Protein AF-A0A3G8YMC3-F1 (afdb_monomer_lite)

pLDDT: mean 82.33, std 11.8, range [47.62, 96.19]

Organism: NCBI:txid2489213

Structure (mmCIF, N/CA/C/O backbone):
data_AF-A0A3G8YMC3-F1
#
_entry.id   AF-A0A3G8YMC3-F1
#
loop_
_atom_site.group_PDB
_atom_site.id
_atom_site.type_symbol
_atom_site.label_atom_id
_atom_site.label_alt_id
_atom_site.label_comp_id
_atom_site.label_asym_id
_atom_site.label_entity_id
_atom_site.label_seq_id
_atom_site.pdbx_PDB_ins_code
_atom_site.Cartn_x
_atom_site.Cartn_y
_atom_site.Cartn_z
_atom_site.occupancy
_atom_site.B_iso_or_equiv
_atom_site.auth_seq_id
_atom_site.auth_comp_id
_atom_site.auth_asym_id
_atom_site.auth_atom_id
_atom_site.pdbx_PDB_model_num
ATOM 1 N N . MET A 1 1 ? 7.187 -1.598 -30.018 1.00 52.28 1 MET A N 1
ATOM 2 C CA . MET A 1 1 ? 6.647 -1.235 -28.684 1.00 52.28 1 MET A CA 1
ATOM 3 C C . MET A 1 1 ? 7.321 0.053 -28.238 1.00 52.28 1 MET A C 1
ATOM 5 O O . MET A 1 1 ? 8.540 0.110 -28.296 1.00 52.28 1 MET A O 1
ATOM 9 N N . THR A 1 2 ? 6.574 1.090 -27.853 1.00 69.88 2 THR A N 1
ATOM 10 C CA . THR A 1 2 ? 7.167 2.321 -27.298 1.00 69.88 2 THR A CA 1
ATOM 11 C C . THR A 1 2 ? 7.775 2.037 -25.918 1.00 69.88 2 THR A C 1
ATOM 13 O O . THR A 1 2 ? 7.242 1.206 -25.178 1.00 69.88 2 THR A O 1
ATOM 16 N N . GLN A 1 3 ? 8.872 2.713 -25.544 1.00 67.00 3 GLN A N 1
ATOM 17 C CA . GLN A 1 3 ? 9.511 2.542 -24.223 1.00 67.00 3 GLN A CA 1
ATOM 18 C C . GLN A 1 3 ? 8.494 2.677 -23.075 1.00 67.00 3 GLN A C 1
ATOM 20 O O . GLN A 1 3 ? 8.489 1.882 -22.139 1.00 67.00 3 GLN A O 1
ATOM 25 N N . THR A 1 4 ? 7.558 3.619 -23.185 1.00 68.12 4 THR A N 1
ATOM 26 C CA . THR A 1 4 ? 6.467 3.839 -22.225 1.00 68.12 4 THR A CA 1
ATOM 27 C C . THR A 1 4 ? 5.532 2.638 -22.058 1.00 68.12 4 THR A C 1
ATOM 29 O O . THR A 1 4 ? 5.105 2.358 -20.937 1.00 68.12 4 THR A O 1
ATOM 32 N N . ALA A 1 5 ? 5.224 1.900 -23.129 1.00 69.25 5 ALA A N 1
ATOM 33 C CA . ALA A 1 5 ? 4.399 0.693 -23.050 1.00 69.25 5 ALA A CA 1
ATOM 34 C C . ALA A 1 5 ? 5.144 -0.465 -22.364 1.00 69.25 5 ALA A C 1
ATOM 36 O O . ALA A 1 5 ? 4.556 -1.178 -21.550 1.00 69.25 5 ALA A O 1
ATOM 37 N N . TYR A 1 6 ? 6.447 -0.602 -22.635 1.00 72.94 6 TYR A N 1
ATOM 38 C CA . TYR A 1 6 ? 7.309 -1.585 -21.975 1.00 72.94 6 TYR A CA 1
ATOM 39 C C . TYR A 1 6 ? 7.414 -1.319 -20.466 1.00 72.94 6 TYR A C 1
ATOM 41 O O . TYR A 1 6 ? 7.145 -2.209 -19.661 1.00 72.94 6 TYR A O 1
ATOM 49 N N . PHE A 1 7 ? 7.691 -0.073 -20.062 1.00 70.06 7 PHE A N 1
ATOM 50 C CA . PHE A 1 7 ? 7.764 0.302 -18.646 1.00 70.06 7 PHE A CA 1
ATOM 51 C C . PHE A 1 7 ? 6.448 0.059 -17.898 1.00 70.06 7 PHE A C 1
ATOM 53 O O . PHE A 1 7 ? 6.466 -0.478 -16.790 1.00 70.06 7 PHE A O 1
ATOM 60 N N . ARG A 1 8 ? 5.299 0.394 -18.503 1.00 72.25 8 ARG A N 1
ATOM 61 C CA . ARG A 1 8 ? 3.982 0.112 -17.907 1.00 72.25 8 ARG A CA 1
ATOM 62 C C . ARG A 1 8 ? 3.766 -1.383 -17.685 1.00 72.25 8 ARG A C 1
ATOM 64 O O . ARG A 1 8 ? 3.365 -1.768 -16.589 1.00 72.25 8 ARG A O 1
ATOM 71 N N . ALA A 1 9 ? 4.058 -2.214 -18.687 1.00 78.06 9 ALA A N 1
ATOM 72 C CA . ALA A 1 9 ? 3.897 -3.664 -18.591 1.00 78.06 9 ALA A CA 1
ATOM 73 C C . ALA A 1 9 ? 4.772 -4.259 -17.477 1.00 78.06 9 ALA A C 1
ATOM 75 O O . ALA A 1 9 ? 4.279 -5.022 -16.645 1.00 78.06 9 ALA A O 1
ATOM 76 N N . VAL A 1 10 ? 6.035 -3.833 -17.402 1.00 73.31 10 VAL A N 1
ATOM 77 C CA . VAL A 1 10 ? 6.993 -4.266 -16.377 1.00 73.31 10 VAL A CA 1
ATOM 78 C C . VAL A 1 10 ? 6.524 -3.884 -14.971 1.00 73.31 10 VAL A C 1
ATOM 80 O O . VAL A 1 10 ? 6.492 -4.739 -14.082 1.00 73.31 10 VAL A O 1
ATOM 83 N N . ILE A 1 11 ? 6.106 -2.631 -14.762 1.00 76.50 11 ILE A N 1
ATOM 84 C CA . ILE A 1 11 ? 5.604 -2.152 -13.464 1.00 76.50 11 ILE A CA 1
ATOM 85 C C . ILE A 1 11 ? 4.372 -2.957 -13.035 1.00 76.50 11 ILE A C 1
ATOM 87 O O . ILE A 1 11 ? 4.326 -3.442 -11.905 1.00 76.50 11 ILE A O 1
ATOM 91 N N . LEU A 1 12 ? 3.417 -3.183 -13.942 1.00 77.88 12 LEU A N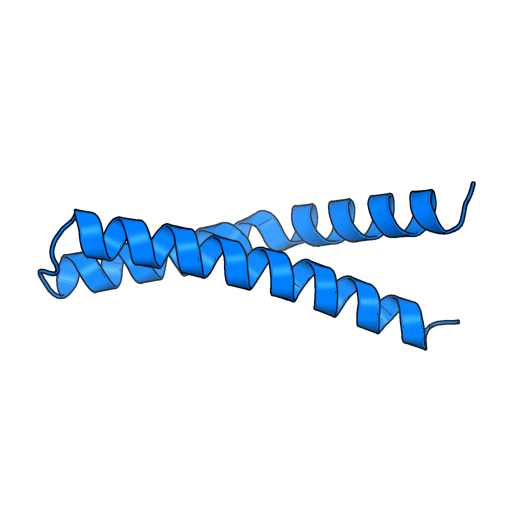 1
ATOM 92 C CA . LEU A 1 12 ? 2.227 -3.999 -13.679 1.00 77.88 12 LEU A CA 1
ATOM 93 C C . LEU A 1 12 ? 2.582 -5.439 -13.294 1.00 77.88 12 LEU A C 1
ATOM 95 O O . LEU A 1 12 ? 2.042 -5.963 -12.319 1.00 77.88 12 LEU A O 1
ATOM 99 N N . THR A 1 13 ? 3.524 -6.075 -13.994 1.00 78.25 13 THR A N 1
ATOM 100 C CA . THR A 1 13 ? 3.978 -7.427 -13.631 1.00 78.25 13 THR A CA 1
ATOM 101 C C . THR A 1 13 ? 4.701 -7.472 -12.287 1.00 78.25 13 THR A C 1
ATOM 103 O O . THR A 1 13 ? 4.485 -8.406 -11.513 1.00 78.25 13 THR A O 1
ATOM 106 N N . SER A 1 14 ? 5.516 -6.465 -11.967 1.00 72.69 14 SER A N 1
ATOM 107 C CA . SER A 1 14 ? 6.190 -6.350 -10.670 1.00 72.69 14 SER A CA 1
ATOM 108 C C . SER A 1 14 ? 5.192 -6.160 -9.526 1.00 72.69 14 SER A C 1
ATOM 110 O O . SER A 1 14 ? 5.318 -6.814 -8.491 1.00 72.69 14 SER A O 1
ATOM 112 N N . ILE A 1 15 ? 4.173 -5.319 -9.726 1.00 75.06 15 ILE A N 1
ATOM 113 C CA . ILE A 1 15 ? 3.082 -5.100 -8.767 1.00 75.06 15 ILE A CA 1
ATOM 114 C C . ILE A 1 15 ? 2.285 -6.392 -8.570 1.00 75.06 15 ILE A C 1
ATOM 116 O O . ILE A 1 15 ? 2.062 -6.799 -7.432 1.00 75.06 15 ILE A O 1
ATOM 120 N N . LYS A 1 16 ? 1.933 -7.099 -9.652 1.00 77.75 16 LYS A N 1
ATOM 121 C CA . LYS A 1 16 ? 1.208 -8.377 -9.584 1.00 77.75 16 LYS A CA 1
ATOM 122 C C . LYS A 1 16 ? 1.991 -9.456 -8.826 1.00 77.75 16 LYS A C 1
ATOM 124 O O . LYS A 1 16 ? 1.403 -10.198 -8.049 1.00 77.75 16 LYS A O 1
ATOM 129 N N . LYS A 1 17 ? 3.319 -9.521 -8.987 1.00 77.31 17 LYS A N 1
ATOM 130 C CA . LYS A 1 17 ? 4.175 -10.462 -8.234 1.00 77.31 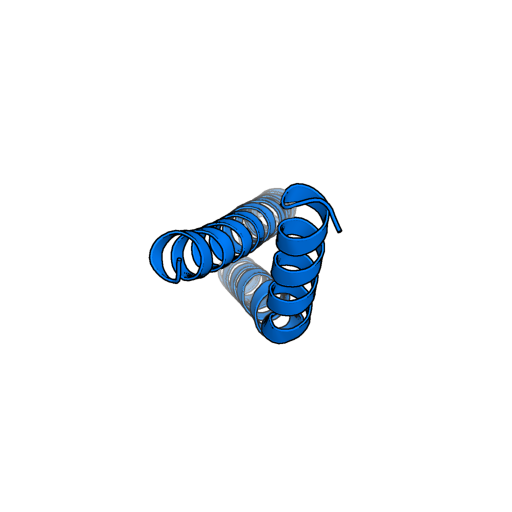17 LYS A CA 1
ATOM 131 C C . LYS A 1 17 ? 4.257 -10.143 -6.739 1.00 77.31 17 LYS A C 1
ATOM 133 O O . LYS A 1 17 ? 4.477 -11.044 -5.941 1.00 77.31 17 LYS A O 1
ATOM 138 N N . ARG A 1 18 ? 4.100 -8.873 -6.356 1.00 79.19 18 ARG A N 1
ATOM 139 C CA . ARG A 1 18 ? 4.217 -8.404 -4.964 1.00 79.19 18 ARG A CA 1
ATOM 140 C C . ARG A 1 18 ? 2.867 -8.096 -4.318 1.00 79.19 18 ARG A C 1
ATOM 142 O O . ARG A 1 18 ? 2.836 -7.551 -3.221 1.00 79.19 18 ARG A O 1
ATOM 149 N N . TRP A 1 19 ? 1.763 -8.469 -4.963 1.00 77.94 19 TRP A N 1
ATOM 150 C CA . TRP A 1 19 ? 0.406 -8.113 -4.540 1.00 77.94 19 TRP A CA 1
ATOM 151 C C . TRP A 1 19 ? 0.063 -8.625 -3.137 1.00 77.94 19 TRP A C 1
ATOM 153 O O . TRP A 1 19 ? -0.499 -7.892 -2.330 1.00 77.94 19 TRP A O 1
ATOM 163 N N . SER A 1 20 ? 0.505 -9.843 -2.807 1.00 77.88 20 SER A N 1
ATOM 164 C CA . SER A 1 20 ? 0.335 -10.411 -1.463 1.00 77.88 20 SER A CA 1
ATOM 165 C C . SER A 1 20 ? 1.030 -9.581 -0.379 1.00 77.88 20 SER A C 1
ATOM 167 O O . SER A 1 20 ? 0.494 -9.436 0.712 1.00 77.88 20 SER A O 1
ATOM 169 N N . TRP A 1 21 ? 2.204 -9.014 -0.673 1.00 79.06 21 TRP A N 1
ATOM 170 C CA . TRP A 1 21 ? 2.932 -8.144 0.257 1.00 79.06 21 TRP A CA 1
ATOM 171 C C . TRP A 1 21 ? 2.328 -6.739 0.327 1.00 79.06 21 TRP A C 1
ATOM 173 O O . TRP A 1 21 ? 2.257 -6.154 1.404 1.00 79.06 21 TRP A O 1
ATOM 183 N N . LEU A 1 22 ? 1.862 -6.218 -0.813 1.00 84.81 22 LEU A N 1
ATOM 184 C CA . LEU A 1 22 ? 1.222 -4.905 -0.911 1.00 84.81 22 LEU A CA 1
ATOM 185 C C . LEU A 1 22 ? -0.077 -4.820 -0.107 1.00 84.81 22 LEU A C 1
ATOM 187 O O . LEU A 1 22 ? -0.391 -3.745 0.385 1.00 84.81 22 LEU A O 1
ATOM 191 N N . LEU A 1 23 ? -0.805 -5.930 0.042 1.00 83.88 23 LEU A N 1
ATOM 192 C CA . LEU A 1 23 ? -2.001 -6.001 0.886 1.00 83.88 23 LEU A CA 1
ATOM 193 C C . LEU A 1 23 ? -1.712 -6.505 2.298 1.00 83.88 23 LEU A C 1
ATOM 195 O O . LEU A 1 23 ? -2.309 -6.012 3.249 1.00 83.88 23 LEU A O 1
ATOM 199 N N . GLY A 1 24 ? -0.786 -7.454 2.450 1.00 88.75 24 GLY A N 1
ATOM 200 C CA . GLY A 1 24 ? -0.472 -8.041 3.751 1.00 88.75 24 GLY A CA 1
ATOM 201 C C . GLY A 1 24 ? 0.028 -7.011 4.764 1.00 88.75 24 GLY A C 1
ATOM 202 O O . GLY A 1 24 ? -0.430 -7.008 5.901 1.00 88.75 24 GLY A O 1
ATOM 203 N N . LEU A 1 25 ? 0.916 -6.098 4.352 1.00 89.31 25 LEU A N 1
ATOM 204 C CA . LEU A 1 25 ? 1.472 -5.073 5.244 1.00 89.31 25 LEU A CA 1
ATOM 205 C C . LEU A 1 25 ? 0.419 -4.064 5.745 1.00 89.31 25 LEU A C 1
ATOM 207 O O . LEU A 1 25 ? 0.332 -3.880 6.958 1.00 89.31 25 LEU A O 1
ATOM 211 N N . PRO A 1 26 ? -0.407 -3.443 4.880 1.00 90.50 26 PRO A N 1
ATOM 212 C CA . PRO A 1 26 ? -1.487 -2.565 5.329 1.00 90.50 26 PRO A CA 1
ATOM 213 C C . PRO A 1 26 ? -2.502 -3.274 6.221 1.00 90.50 26 PRO A C 1
ATOM 215 O O . PRO A 1 26 ? -2.943 -2.703 7.210 1.00 90.50 26 PRO A O 1
ATOM 218 N N . VAL A 1 27 ? -2.846 -4.528 5.911 1.00 92.25 27 VAL A N 1
ATOM 219 C CA . VAL A 1 27 ? -3.778 -5.311 6.734 1.00 92.25 27 VAL A CA 1
ATOM 220 C C . VAL A 1 27 ? -3.183 -5.605 8.111 1.00 92.25 27 VAL A C 1
ATOM 222 O O . VAL A 1 27 ? -3.874 -5.446 9.113 1.00 92.25 27 VAL A O 1
ATOM 225 N N . LEU A 1 28 ? -1.901 -5.971 8.194 1.00 93.38 28 LEU A N 1
ATOM 226 C CA . LEU A 1 28 ? -1.218 -6.145 9.480 1.00 93.38 28 LEU A CA 1
ATOM 227 C C . LEU A 1 28 ? -1.183 -4.842 10.283 1.00 93.38 28 LEU A C 1
ATOM 229 O O . LEU A 1 28 ? -1.438 -4.860 11.484 1.00 93.38 28 LEU A O 1
ATOM 233 N N . LEU A 1 29 ? -0.922 -3.714 9.618 1.00 93.12 29 LEU A N 1
ATOM 234 C CA . LEU A 1 29 ? -0.939 -2.393 10.241 1.00 93.12 29 LEU A CA 1
ATOM 235 C C . LEU A 1 29 ? -2.338 -2.050 10.769 1.00 93.12 29 LEU A C 1
ATOM 237 O O . LEU A 1 29 ? -2.463 -1.607 11.906 1.00 93.12 29 LEU A O 1
ATOM 241 N N . PHE A 1 30 ? -3.390 -2.332 9.998 1.00 92.62 30 PHE A N 1
ATOM 242 C CA . PHE A 1 30 ? -4.773 -2.174 10.445 1.00 92.62 30 PHE A CA 1
ATOM 243 C C . PHE A 1 30 ? -5.070 -3.016 11.689 1.00 92.62 30 PHE A C 1
ATOM 245 O O . PHE A 1 30 ? -5.595 -2.493 12.668 1.00 92.62 30 PHE A O 1
ATOM 252 N N . ILE A 1 31 ? -4.696 -4.300 11.681 1.00 94.06 31 ILE A N 1
ATOM 253 C CA . ILE A 1 31 ? -4.894 -5.207 12.821 1.00 94.06 31 ILE A CA 1
ATOM 254 C C . ILE A 1 31 ? -4.158 -4.682 14.058 1.00 94.06 31 ILE A C 1
ATOM 256 O O . ILE A 1 31 ? -4.740 -4.648 15.137 1.00 94.06 31 ILE A O 1
ATOM 260 N N . MET A 1 32 ? -2.914 -4.217 13.915 1.00 95.50 32 MET A N 1
ATOM 261 C CA . MET A 1 32 ? -2.162 -3.624 15.025 1.00 95.50 32 MET A CA 1
ATOM 262 C C . MET A 1 32 ? -2.840 -2.374 15.591 1.00 95.50 32 MET A C 1
ATOM 264 O O . MET A 1 32 ? -2.888 -2.209 16.806 1.00 95.50 32 MET A O 1
ATOM 268 N N . LEU A 1 33 ? -3.400 -1.515 14.736 1.00 94.56 33 LEU A N 1
ATOM 269 C CA . LEU A 1 33 ? -4.132 -0.329 15.185 1.00 94.56 33 LEU A CA 1
ATOM 270 C C . LEU A 1 33 ? -5.448 -0.692 15.885 1.00 94.56 33 LEU A C 1
ATOM 272 O O . LEU A 1 33 ? -5.794 -0.053 16.875 1.00 94.56 33 LEU A O 1
ATOM 276 N N . MET A 1 34 ? -6.141 -1.740 15.424 1.00 93.94 34 MET A N 1
ATOM 277 C CA . MET A 1 34 ? -7.317 -2.282 16.114 1.00 93.94 34 MET A CA 1
ATOM 278 C C . MET A 1 34 ? -6.952 -2.846 17.494 1.00 93.94 34 MET A C 1
ATOM 280 O O . MET A 1 34 ? -7.668 -2.594 18.456 1.00 93.94 34 MET A O 1
ATOM 284 N N . ILE A 1 35 ? -5.825 -3.561 17.609 1.00 96.19 35 ILE A N 1
ATOM 285 C CA . ILE A 1 35 ? -5.308 -4.071 18.894 1.00 96.19 35 ILE A CA 1
ATOM 286 C C . ILE A 1 35 ? -4.940 -2.916 19.835 1.00 96.19 35 ILE A C 1
ATOM 288 O O . ILE A 1 35 ? -5.156 -3.015 21.036 1.00 96.19 35 ILE A O 1
ATOM 292 N N . ALA A 1 36 ? -4.419 -1.812 19.299 1.00 96.06 36 ALA A N 1
ATOM 293 C CA . ALA A 1 36 ? -4.104 -0.599 20.054 1.00 96.06 36 ALA A CA 1
ATOM 294 C C . ALA A 1 36 ? -5.333 0.287 20.351 1.00 96.06 36 ALA A C 1
ATOM 296 O O . ALA A 1 36 ? -5.161 1.456 20.703 1.00 96.06 36 ALA A O 1
ATOM 297 N N . GLU A 1 37 ? -6.547 -0.244 20.153 1.00 94.75 37 GLU A N 1
ATOM 298 C CA . GLU A 1 37 ? -7.835 0.419 20.401 1.00 94.75 37 GLU A CA 1
ATOM 299 C C . GLU A 1 37 ? -7.966 1.793 19.720 1.00 94.75 37 GLU A C 1
ATOM 301 O O . GLU A 1 37 ? -8.656 2.700 20.190 1.00 94.75 37 GLU A O 1
ATOM 306 N N . GLN A 1 38 ? -7.298 1.968 18.578 1.00 94.38 38 GLN A N 1
ATOM 307 C CA . GLN A 1 38 ? -7.368 3.210 17.823 1.00 94.38 38 GLN A CA 1
ATOM 308 C C . GLN A 1 38 ? -8.736 3.374 17.169 1.00 94.38 38 GLN A C 1
ATOM 310 O O . GLN A 1 38 ? -9.400 2.415 16.772 1.00 94.38 38 GLN A O 1
ATOM 315 N N . GLN A 1 39 ? -9.140 4.630 16.985 1.00 95.38 39 GLN A N 1
ATOM 316 C CA . GLN A 1 39 ? -10.407 4.940 16.335 1.00 95.38 39 GLN A CA 1
ATOM 317 C C . GLN A 1 39 ? -10.454 4.342 14.920 1.00 95.38 39 GLN A C 1
ATOM 319 O O . GLN A 1 39 ? -9.484 4.400 14.155 1.00 95.38 39 GLN A O 1
ATOM 324 N N . LEU A 1 40 ? -11.605 3.766 14.561 1.00 91.50 40 LEU A N 1
ATOM 325 C CA . LEU A 1 40 ? -11.769 3.011 13.315 1.00 91.50 40 LEU A CA 1
ATOM 326 C C . LEU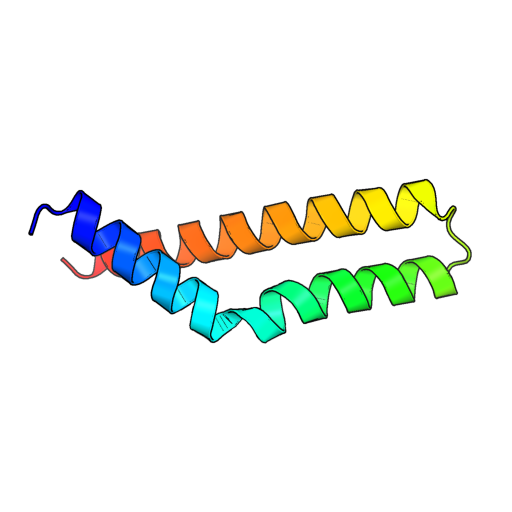 A 1 40 ? -11.467 3.857 12.070 1.00 91.50 40 LEU A C 1
ATOM 328 O O . LEU A 1 40 ? -10.792 3.389 11.154 1.00 91.50 40 LEU A O 1
ATOM 332 N N . TRP A 1 41 ? -11.901 5.120 12.060 1.00 94.00 41 TRP A N 1
ATOM 333 C CA . TRP A 1 41 ? -11.647 6.042 10.950 1.00 94.00 41 TRP A CA 1
ATOM 334 C C . TRP A 1 41 ? -10.156 6.375 10.799 1.00 94.00 41 TRP A C 1
ATOM 336 O O . TRP A 1 41 ? -9.653 6.408 9.677 1.00 94.00 41 TRP A O 1
ATOM 346 N N . PHE A 1 42 ? -9.434 6.548 11.911 1.00 92.75 42 PHE A N 1
ATOM 347 C CA . PHE A 1 42 ? -7.993 6.802 11.906 1.00 92.75 42 PHE A CA 1
ATOM 348 C C . PHE A 1 42 ? -7.222 5.592 11.372 1.00 92.75 42 PHE A C 1
ATOM 350 O O . PHE A 1 42 ? -6.360 5.715 10.501 1.00 92.75 42 PHE A O 1
ATOM 357 N N . SER A 1 43 ? -7.602 4.402 11.830 1.00 93.38 43 SER A N 1
ATOM 358 C CA . SER A 1 43 ? -6.980 3.149 11.412 1.00 93.38 43 SER A CA 1
ATOM 359 C C . SER A 1 43 ? -7.221 2.844 9.937 1.00 93.38 43 SER A C 1
ATOM 361 O O . SER A 1 43 ? -6.294 2.468 9.216 1.00 93.38 43 SER A O 1
ATOM 363 N N . ALA A 1 44 ? -8.445 3.065 9.453 1.00 91.69 44 ALA A N 1
ATOM 364 C CA . ALA A 1 44 ? -8.776 2.931 8.040 1.00 91.69 44 ALA A CA 1
ATOM 365 C C . ALA A 1 44 ? -7.992 3.937 7.179 1.00 91.69 44 ALA A C 1
ATOM 367 O O . ALA A 1 44 ? -7.405 3.546 6.169 1.00 91.69 44 ALA A O 1
ATOM 368 N N . ALA A 1 45 ? -7.907 5.203 7.602 1.00 94.25 45 ALA A N 1
ATOM 369 C CA . ALA A 1 45 ? -7.142 6.229 6.895 1.00 94.25 45 ALA A CA 1
ATOM 370 C C . ALA A 1 45 ? -5.653 5.859 6.783 1.00 94.25 45 ALA A C 1
ATOM 372 O O . ALA A 1 45 ? -5.095 5.878 5.685 1.00 94.25 45 ALA A O 1
ATOM 373 N N . LEU A 1 46 ? -5.020 5.435 7.882 1.00 92.94 46 LEU A N 1
ATOM 374 C CA . LEU A 1 46 ? -3.624 4.979 7.882 1.00 92.94 46 LEU A CA 1
ATOM 375 C C . LEU A 1 46 ? -3.401 3.752 6.991 1.00 92.94 46 LEU A C 1
ATOM 377 O O . LEU A 1 46 ? -2.384 3.650 6.302 1.00 92.94 46 LEU A O 1
ATOM 381 N N . THR A 1 47 ? -4.363 2.836 6.954 1.00 92.56 47 THR A N 1
ATOM 382 C CA . THR A 1 47 ? -4.297 1.643 6.100 1.00 92.56 47 THR A CA 1
ATOM 383 C C . THR A 1 47 ? -4.331 2.018 4.620 1.00 92.56 47 THR A C 1
ATOM 385 O O . THR A 1 47 ? -3.515 1.534 3.839 1.00 92.56 47 THR A O 1
ATOM 388 N N . VAL A 1 48 ? -5.202 2.951 4.230 1.00 93.06 48 VAL A N 1
ATOM 389 C CA . VAL A 1 48 ? -5.263 3.460 2.851 1.00 93.06 48 VAL A CA 1
ATOM 390 C C . VAL A 1 48 ? -3.981 4.209 2.479 1.00 93.06 48 VAL A C 1
ATOM 392 O O . VAL A 1 48 ? -3.413 3.967 1.413 1.00 93.06 48 VAL A O 1
ATOM 395 N N . VAL A 1 49 ? -3.482 5.075 3.365 1.00 93.94 49 VAL A N 1
ATOM 396 C CA . VAL A 1 49 ? -2.234 5.822 3.143 1.00 93.94 49 VAL A CA 1
ATOM 397 C C . VAL A 1 49 ? -1.046 4.870 2.990 1.00 93.94 49 VAL A C 1
ATOM 399 O O . VAL A 1 49 ? -0.262 5.012 2.052 1.00 93.94 49 VAL A O 1
ATOM 402 N N . SER A 1 50 ? -0.927 3.862 3.856 1.00 91.50 50 SER A N 1
ATOM 403 C CA . SER A 1 50 ? 0.159 2.877 3.779 1.00 91.50 50 SER A CA 1
ATOM 404 C C . SER A 1 50 ? 0.114 2.060 2.485 1.00 91.50 50 SER A C 1
ATOM 406 O O . SER A 1 50 ? 1.153 1.865 1.854 1.00 91.50 50 SER A O 1
ATOM 408 N N . LEU A 1 51 ? -1.073 1.660 2.021 1.00 90.69 51 LEU A N 1
ATOM 409 C CA . LEU A 1 51 ? -1.248 0.993 0.730 1.00 90.69 51 LEU A CA 1
ATOM 410 C C . LEU A 1 51 ? -0.774 1.884 -0.433 1.00 90.69 51 LEU A C 1
ATOM 412 O O . LEU A 1 51 ? -0.069 1.417 -1.333 1.00 90.69 51 LEU A O 1
ATOM 416 N N . PHE A 1 52 ? -1.112 3.174 -0.406 1.00 90.00 52 PHE A N 1
ATOM 417 C CA . PHE A 1 52 ? -0.704 4.132 -1.437 1.00 90.00 52 PHE A CA 1
ATOM 418 C C . PHE A 1 52 ? 0.820 4.338 -1.463 1.00 90.00 52 PHE A C 1
ATOM 420 O O . PHE A 1 52 ? 1.447 4.328 -2.523 1.00 90.00 52 PHE A O 1
ATOM 427 N N . LEU A 1 53 ? 1.446 4.442 -0.289 1.00 90.31 53 LEU A N 1
ATOM 428 C CA . LEU A 1 53 ? 2.900 4.559 -0.166 1.00 90.31 53 LEU A CA 1
ATOM 429 C C . LEU A 1 53 ? 3.620 3.295 -0.646 1.00 90.31 53 LEU A C 1
ATOM 431 O O . LEU A 1 53 ? 4.592 3.388 -1.394 1.00 90.31 53 LEU A O 1
ATOM 435 N N . LEU A 1 54 ? 3.135 2.109 -0.269 1.00 89.38 54 LEU A N 1
ATOM 436 C CA . LEU A 1 54 ? 3.740 0.834 -0.660 1.00 89.38 54 LEU A CA 1
ATOM 437 C C . LEU A 1 54 ? 3.623 0.571 -2.163 1.00 89.38 54 LEU A C 1
ATOM 439 O O . LEU A 1 54 ? 4.580 0.105 -2.786 1.00 89.38 54 LEU A O 1
ATOM 443 N N . THR A 1 55 ? 2.478 0.895 -2.764 1.00 86.19 55 THR A N 1
ATOM 444 C CA . THR A 1 55 ? 2.287 0.786 -4.218 1.00 86.19 55 THR A CA 1
ATOM 445 C C . THR A 1 55 ? 3.178 1.771 -4.976 1.00 86.19 55 THR A C 1
ATOM 447 O O . THR A 1 55 ? 3.851 1.365 -5.928 1.00 86.19 55 THR A O 1
ATOM 450 N N . GLY A 1 56 ? 3.276 3.023 -4.514 1.00 86.38 56 GLY A N 1
ATOM 451 C CA . GLY A 1 56 ? 4.201 4.021 -5.058 1.00 86.38 56 GLY A CA 1
ATOM 452 C C . GLY A 1 56 ? 5.667 3.591 -4.947 1.00 86.38 56 GLY A C 1
ATOM 453 O O . GLY A 1 56 ? 6.409 3.642 -5.931 1.00 86.38 56 GLY A O 1
ATOM 454 N N . TYR A 1 57 ? 6.075 3.076 -3.786 1.00 86.31 57 TYR A N 1
ATOM 455 C CA . TYR A 1 57 ? 7.424 2.560 -3.562 1.00 86.31 57 TYR A CA 1
ATOM 456 C C . TYR A 1 57 ? 7.737 1.353 -4.454 1.00 86.31 57 TYR A C 1
ATOM 458 O O . TYR A 1 57 ? 8.813 1.286 -5.046 1.00 86.31 57 TYR A O 1
ATOM 466 N N . ALA A 1 58 ? 6.801 0.413 -4.618 1.00 84.44 58 ALA A N 1
ATOM 467 C CA . ALA A 1 58 ? 6.980 -0.737 -5.502 1.00 84.44 58 ALA A CA 1
ATOM 468 C C . ALA A 1 58 ? 7.130 -0.321 -6.974 1.00 84.44 58 ALA A C 1
ATOM 470 O O . AL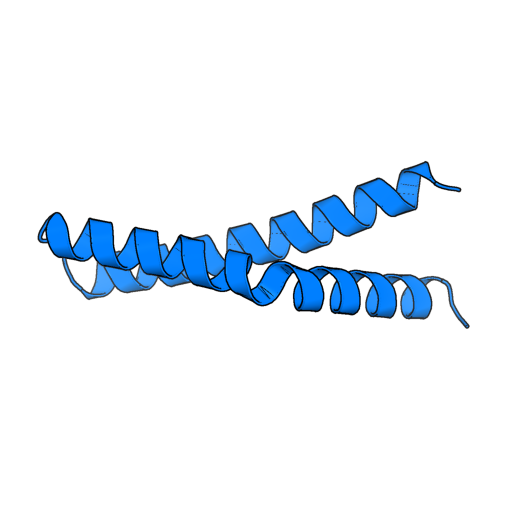A A 1 58 ? 7.984 -0.865 -7.682 1.00 84.44 58 ALA A O 1
ATOM 471 N N . ALA A 1 59 ? 6.345 0.661 -7.426 1.00 82.00 59 ALA A N 1
ATOM 472 C CA . ALA A 1 59 ? 6.464 1.225 -8.765 1.00 82.00 59 ALA A CA 1
ATOM 473 C C . ALA A 1 59 ? 7.818 1.926 -8.962 1.00 82.00 59 ALA A C 1
ATOM 475 O O . ALA A 1 59 ? 8.512 1.655 -9.945 1.00 82.00 59 ALA A O 1
ATOM 476 N N . TRP A 1 60 ? 8.241 2.753 -8.001 1.00 83.38 60 TRP A N 1
ATOM 477 C CA . TRP A 1 60 ? 9.533 3.441 -8.033 1.00 83.38 60 TRP A CA 1
ATOM 478 C C . TRP A 1 60 ? 10.717 2.468 -8.000 1.00 83.38 60 TRP A C 1
ATOM 480 O O . TRP A 1 60 ? 11.620 2.573 -8.826 1.00 83.38 60 TRP A O 1
ATOM 490 N N . ALA A 1 61 ? 10.696 1.465 -7.121 1.00 81.50 61 ALA A N 1
ATOM 491 C CA . ALA A 1 61 ? 11.733 0.438 -7.045 1.00 81.50 61 ALA A CA 1
ATOM 492 C C . ALA A 1 61 ? 11.825 -0.384 -8.343 1.00 81.50 61 ALA A C 1
ATOM 494 O O . ALA A 1 61 ? 12.922 -0.735 -8.785 1.00 81.50 61 ALA A O 1
ATOM 495 N N . SER A 1 62 ? 10.684 -0.675 -8.979 1.00 76.75 62 SER A N 1
ATOM 496 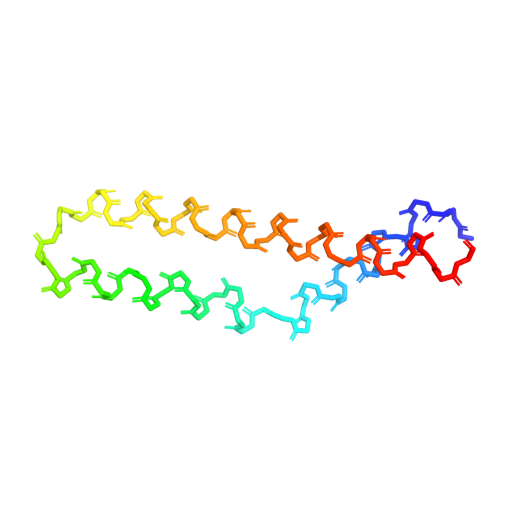C CA . SER A 1 62 ? 10.651 -1.326 -10.292 1.00 76.75 62 SER A CA 1
ATOM 497 C C . SER A 1 62 ? 11.250 -0.429 -11.376 1.00 76.75 62 SER A C 1
ATOM 499 O O . SER A 1 62 ? 12.014 -0.923 -12.204 1.00 76.75 62 SER A O 1
ATOM 501 N N . TYR A 1 63 ? 10.944 0.872 -11.361 1.00 76.81 63 TYR A N 1
ATOM 502 C CA . TYR A 1 63 ? 11.508 1.849 -12.292 1.00 76.81 63 TYR A CA 1
ATOM 503 C C . TYR A 1 63 ? 13.026 1.988 -12.128 1.00 76.81 63 TYR A C 1
ATOM 505 O O . TYR A 1 63 ? 13.748 1.856 -13.110 1.00 76.81 63 TYR A O 1
ATOM 513 N N . GLN A 1 64 ? 13.524 2.158 -10.899 1.00 75.12 64 GLN A N 1
ATOM 514 C CA . GLN A 1 64 ? 14.958 2.284 -10.620 1.00 75.12 64 GLN A CA 1
ATOM 515 C C . GLN A 1 64 ? 15.747 1.062 -11.105 1.00 75.12 64 GLN A C 1
ATOM 517 O O . GLN A 1 64 ? 16.734 1.222 -11.814 1.00 75.12 64 GLN A O 1
ATOM 522 N N . ARG A 1 65 ? 15.280 -0.166 -10.828 1.00 72.00 65 ARG A N 1
ATOM 523 C CA . ARG A 1 65 ? 15.947 -1.384 -11.333 1.00 72.00 65 ARG A CA 1
ATOM 524 C C . AR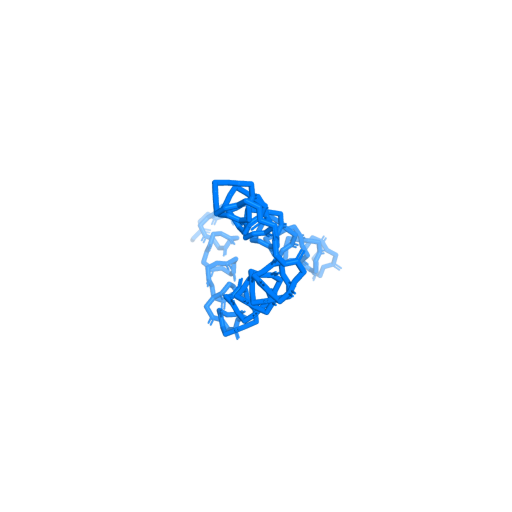G A 1 65 ? 16.088 -1.412 -12.853 1.00 72.00 65 ARG A C 1
ATOM 526 O O . ARG A 1 65 ? 17.081 -1.921 -13.348 1.00 72.00 65 ARG A O 1
ATOM 533 N N . HIS A 1 66 ? 15.102 -0.892 -13.579 1.00 67.25 66 HIS A N 1
ATOM 534 C CA . HIS A 1 66 ? 15.113 -0.909 -15.043 1.00 67.25 66 HIS A CA 1
ATOM 535 C C . HIS A 1 66 ? 15.825 0.306 -15.643 1.00 67.25 66 HIS A C 1
ATOM 537 O O . HIS A 1 66 ? 16.333 0.204 -16.753 1.00 67.25 66 HIS A O 1
ATOM 543 N N . LYS A 1 67 ? 15.909 1.422 -14.908 1.00 62.62 67 LYS A N 1
ATOM 544 C CA . LYS A 1 67 ? 16.668 2.615 -15.296 1.00 62.62 67 LYS A CA 1
ATOM 545 C C . LYS A 1 67 ? 18.185 2.382 -15.271 1.00 62.62 67 LYS A C 1
ATOM 547 O O . LYS A 1 67 ? 18.884 3.017 -16.040 1.00 62.62 67 LYS A O 1
ATOM 552 N N . TYR A 1 68 ? 18.679 1.489 -14.410 1.00 56.12 68 TYR A N 1
ATOM 553 C CA . TYR A 1 68 ? 20.111 1.154 -14.313 1.00 56.12 68 TYR A CA 1
ATOM 554 C C . TYR A 1 68 ? 20.517 -0.116 -15.075 1.00 56.12 68 TYR A C 1
ATOM 556 O O . TYR A 1 68 ? 21.675 -0.513 -15.016 1.00 56.12 68 TYR A O 1
ATOM 564 N N . SER A 1 69 ? 19.576 -0.779 -15.753 1.00 50.53 69 SER A N 1
ATOM 565 C CA . SER A 1 69 ? 19.850 -2.012 -16.502 1.00 50.53 69 SER A CA 1
ATOM 566 C C . SER A 1 69 ? 20.093 -1.777 -17.999 1.00 50.53 69 SER A C 1
ATOM 568 O O . SER A 1 69 ? 20.298 -2.755 -18.716 1.00 50.53 69 SER A O 1
ATOM 570 N N . TYR A 1 70 ? 20.048 -0.520 -18.456 1.00 47.62 70 TYR A N 1
ATOM 571 C CA . TYR A 1 70 ? 20.279 -0.095 -19.838 1.00 47.62 70 TYR A CA 1
ATOM 572 C C . TYR A 1 70 ? 21.068 1.208 -19.871 1.00 47.62 70 TYR A C 1
ATOM 574 O O . TYR A 1 70 ? 20.672 2.134 -19.128 1.00 47.62 70 TYR A O 1
#

Sequence (70 aa):
MTQTAYFRAVILTSIKKRWSWLLGLPVLLFIMLMIAEQQLWFSAALTVVSLFLLTGYAAWASYQRHKYSY

Foldseek 3Di:
DDPVVVLVVQLVVLCVVCVCVLQVVLVVQLVVCVVVVHDNVVSVVSSVVSSVVSSVVSSVVSVVVVVVVD

Secondary structure (DSSP, 8-state):
--HHHHHHHHHHHHHHHTHHHHHHHHHHHHHHHHHTT--HHHHHHHHHHHHHHHHHHHHHHHHHHHHT--

Radius of gyration: 15.47 Å; chains: 1; bounding box: 32×17×49 Å